Protein AF-0000000075076972 (afdb_homodimer)

Organism: Methylotuvimicrobium buryatense (NCBI:txid95641)

Foldseek 3Di:
DVVVVVVVVLVVVLVVLVVVLVVLVVVCVVPPLDLVSLVVNLVSLVVNLVSCVVVVPVVSNVVSVVVNVVSVVSSVVNVVVVVVVVVVVVVD/DVVVVVVVVLVVVLVVLVVVLVVLVVVCVVPPLDLVSLVVNLVSLVVNLVSCVVVVPVVSNVVSVVVNVVSVVSSVVNVVVVVVVVVVVVVD

Sequence (184 aa):
MLENQSETSALHEITHLHASTLMLITQFSNGHHCPKLAHMIVNQLRRLITESELEQLPTGQQMYRQLLNHWQQVTQTLLEKRQQNRKRTQLHMLENQSETSALHEITHLHASTLMLITQFSNGHHCPKLAHMIVNQLRRLITESELEQLPTGQQMYRQLLNHWQQVTQTLLEKRQQNRKRTQLH

Nearest PDB structures (foldseek):
  6zw6-assembly1_A  TM=6.401E-01  e=3.453E+00  Nostoc punctiforme
  6zvr-assembly1_C  TM=6.256E-01  e=3.453E+00  Nostoc punctiforme
  6zw4-assembly1_A  TM=6.233E-01  e=3.675E+00  Nostoc punctiforme
  6zw5-assembly1_A  TM=6.280E-01  e=3.675E+00  Nostoc punctiforme
  6zw4-assembly1_E  TM=6.235E-01  e=4.427E+00  Nostoc punctiforme

pLDDT: mean 88.24, std 10.55, range [51.97, 98.31]

Radius of gyration: 19.22 Å; Cα contacts (8 Å, |Δi|>4): 145; chains: 2; bounding box: 47×65×41 Å

Solvent-accessible surface area (backbone atoms only — not comparable to full-atom values): 9606 Å² total; per-residue (Å²): 114,67,65,59,52,50,51,49,48,52,50,46,51,54,40,39,51,51,41,51,43,48,50,49,53,50,50,37,48,73,69,45,83,42,48,67,58,34,47,52,45,36,52,48,35,52,52,50,38,56,53,27,59,75,66,68,32,65,74,36,34,55,50,36,51,53,50,33,55,51,38,48,49,51,29,49,51,44,50,50,51,51,52,53,50,51,53,53,61,70,75,107,114,68,66,59,53,51,51,50,49,52,51,45,50,53,40,38,51,53,43,52,43,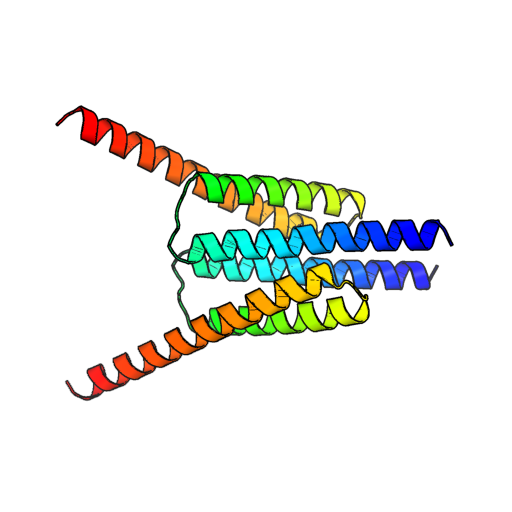48,50,50,52,50,49,37,50,72,69,47,85,42,50,68,57,36,47,51,44,38,54,48,34,53,52,50,39,54,53,28,59,75,66,68,31,66,73,35,34,55,50,36,50,53,50,35,55,50,37,48,50,49,27,50,51,45,50,51,51,52,53,52,50,52,53,54,55,69,76,101

Secondary structure (DSSP, 8-state):
-HHHHHHHHHHHHHHHHHHHHHHHHHHHHTT---HHHHHHHHHHHHHHHHHHHHTT-HHHHHHHHHHHHHHHHHHHHHHHHHHHHHHHHHH-/-HHHHHHHHHHHHHHHHHHHHHHHHHHHHTT---HHHHHHHHHHHHHHHHHHHHTT-HHHHHHHHHHHHHHHHHHHHHHHHHHHHHHHHHH-

Structure (mmCIF, N/CA/C/O backbone):
data_AF-0000000075076972-model_v1
#
loop_
_entity.id
_entity.type
_entity.pdbx_description
1 polymer 'Uncharacterized protein'
#
loop_
_atom_site.group_PDB
_atom_site.id
_atom_site.type_symbol
_atom_site.label_atom_id
_atom_site.label_alt_id
_atom_site.label_comp_id
_atom_site.label_asym_id
_atom_site.label_entity_id
_atom_site.label_seq_id
_atom_site.pdbx_PDB_ins_code
_atom_site.Cartn_x
_atom_site.Cartn_y
_atom_site.Cartn_z
_atom_site.occupancy
_atom_site.B_iso_or_equiv
_atom_site.auth_seq_id
_atom_site.auth_comp_id
_atom_site.auth_asym_id
_atom_site.auth_atom_id
_atom_site.pdbx_PDB_model_num
ATOM 1 N N . MET A 1 1 ? 8.828 -32.531 -8.992 1 51.97 1 MET A N 1
ATOM 2 C CA . MET A 1 1 ? 8.875 -32.156 -7.574 1 51.97 1 MET A CA 1
ATOM 3 C C . MET A 1 1 ? 9.633 -30.859 -7.367 1 51.97 1 MET A C 1
ATOM 5 O O . MET A 1 1 ? 9.203 -30 -6.602 1 51.97 1 MET A O 1
ATOM 9 N N . LEU A 1 2 ? 10.844 -30.641 -8.055 1 57.62 2 LEU A N 1
ATOM 10 C CA . LEU A 1 2 ? 11.719 -29.484 -7.953 1 57.62 2 LEU A CA 1
ATOM 11 C C . LEU A 1 2 ? 11.047 -28.234 -8.531 1 57.62 2 LEU A C 1
ATOM 13 O O . LEU A 1 2 ? 11.188 -27.141 -7.98 1 57.62 2 LEU A O 1
ATOM 17 N N . GLU A 1 3 ? 10.258 -28.469 -9.633 1 57.69 3 GLU A N 1
ATOM 18 C CA . GLU A 1 3 ? 9.594 -27.344 -10.281 1 57.69 3 GLU A CA 1
ATOM 19 C C . GLU A 1 3 ? 8.523 -26.734 -9.383 1 57.69 3 GLU A C 1
ATOM 21 O O . GLU A 1 3 ? 8.375 -25.516 -9.328 1 57.69 3 GLU A O 1
ATOM 26 N N . ASN A 1 4 ? 7.934 -27.688 -8.562 1 62.22 4 ASN A N 1
ATOM 27 C CA . ASN A 1 4 ? 6.871 -27.219 -7.672 1 62.22 4 ASN A CA 1
ATOM 28 C C . ASN A 1 4 ? 7.422 -26.375 -6.527 1 62.22 4 ASN A C 1
ATOM 30 O O . ASN A 1 4 ? 6.797 -25.406 -6.109 1 62.22 4 ASN A O 1
ATOM 34 N N . GLN A 1 5 ? 8.742 -26.766 -6.18 1 63.75 5 GLN A N 1
ATOM 35 C CA . GLN A 1 5 ? 9.367 -26.031 -5.082 1 63.75 5 GLN A CA 1
ATOM 36 C C . GLN A 1 5 ? 9.797 -24.625 -5.523 1 63.75 5 GLN A C 1
ATOM 38 O O . GLN A 1 5 ? 9.664 -23.672 -4.766 1 63.75 5 GLN A O 1
ATOM 43 N N . SER A 1 6 ? 10.242 -24.625 -6.871 1 67.62 6 SER A N 1
ATOM 44 C CA . SER A 1 6 ? 10.703 -23.344 -7.391 1 67.62 6 SER A CA 1
ATOM 45 C C . SER A 1 6 ? 9.547 -22.375 -7.582 1 67.62 6 SER A C 1
ATOM 47 O O . SER A 1 6 ? 9.664 -21.188 -7.281 1 67.62 6 SER A O 1
ATOM 49 N N . GLU A 1 7 ? 8.461 -22.953 -8 1 69.94 7 GLU A N 1
ATOM 50 C CA . GLU A 1 7 ? 7.293 -22.109 -8.234 1 69.94 7 GLU A CA 1
ATOM 51 C C . GLU A 1 7 ? 6.738 -21.562 -6.926 1 69.94 7 GLU A C 1
ATOM 53 O O . GLU A 1 7 ? 6.375 -20.375 -6.844 1 69.94 7 GLU A O 1
ATOM 58 N N . THR A 1 8 ? 6.777 -22.453 -5.938 1 72.31 8 THR A N 1
ATOM 59 C CA . THR A 1 8 ? 6.285 -22.031 -4.629 1 72.31 8 THR A CA 1
ATOM 60 C C . THR A 1 8 ? 7.191 -20.953 -4.035 1 72.31 8 THR A C 1
ATOM 62 O O . THR A 1 8 ? 6.711 -20 -3.41 1 72.31 8 THR A O 1
ATOM 65 N N . SER A 1 9 ? 8.484 -21.141 -4.293 1 76.69 9 SER A N 1
ATOM 66 C CA . SER A 1 9 ? 9.438 -20.172 -3.766 1 76.69 9 SER A CA 1
ATOM 67 C C . SER A 1 9 ? 9.266 -18.812 -4.426 1 76.69 9 SER A C 1
ATOM 69 O O . SER A 1 9 ? 9.32 -17.781 -3.756 1 76.69 9 SER A O 1
ATOM 71 N N . ALA A 1 10 ? 9.062 -18.891 -5.719 1 74.56 10 ALA A N 1
ATOM 72 C CA . ALA A 1 10 ? 8.867 -17.641 -6.449 1 74.56 10 ALA A CA 1
ATOM 73 C C . ALA A 1 10 ? 7.602 -16.922 -5.992 1 74.56 10 ALA A C 1
ATOM 75 O O . ALA A 1 10 ? 7.594 -15.695 -5.844 1 74.56 10 ALA A O 1
ATOM 76 N N . LEU A 1 11 ? 6.621 -17.719 -5.711 1 77.5 11 LEU A N 1
ATOM 77 C CA . LEU A 1 11 ? 5.355 -17.156 -5.25 1 77.5 11 LEU A CA 1
ATOM 78 C C . LEU A 1 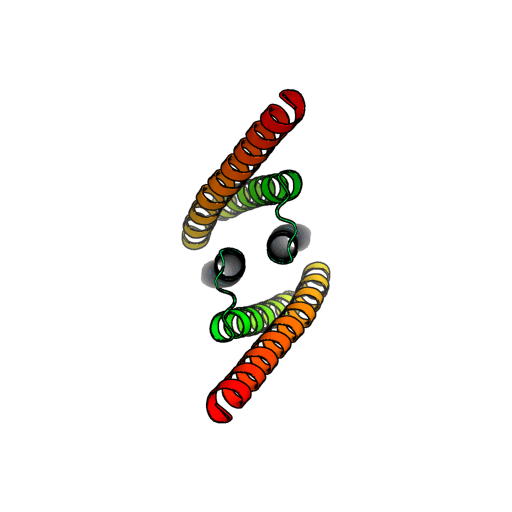11 ? 5.512 -16.531 -3.863 1 77.5 11 LEU A C 1
ATOM 80 O O . LEU A 1 11 ? 4.949 -15.477 -3.584 1 77.5 11 LEU A O 1
ATOM 84 N N . HIS A 1 12 ? 6.293 -17.125 -3.051 1 82.5 12 HIS A N 1
ATOM 85 C CA . HIS A 1 12 ? 6.578 -16.609 -1.72 1 82.5 12 HIS A CA 1
ATOM 86 C C . HIS A 1 12 ? 7.305 -15.266 -1.799 1 82.5 12 HIS A C 1
ATOM 88 O O . HIS A 1 12 ? 6.973 -14.336 -1.064 1 82.5 12 HIS A O 1
ATOM 94 N N . GLU A 1 13 ? 8.18 -15.195 -2.662 1 83.38 13 GLU A N 1
ATOM 95 C CA . GLU A 1 13 ? 8.992 -13.992 -2.787 1 83.38 13 GLU A CA 1
ATOM 96 C C . GLU A 1 13 ? 8.156 -12.812 -3.283 1 83.38 13 GLU A C 1
ATOM 98 O O . GLU A 1 13 ? 8.281 -11.695 -2.773 1 83.38 13 GLU A O 1
ATOM 103 N N . ILE A 1 14 ? 7.352 -13.055 -4.242 1 84.38 14 ILE A N 1
ATOM 104 C CA . ILE A 1 14 ? 6.551 -11.977 -4.812 1 84.38 14 ILE A CA 1
ATOM 105 C C . ILE A 1 14 ? 5.508 -11.508 -3.795 1 84.38 14 ILE A C 1
ATOM 107 O O . ILE A 1 14 ? 5.207 -10.32 -3.703 1 84.38 14 ILE A O 1
ATOM 111 N N . THR A 1 15 ? 4.988 -12.477 -3.127 1 88.25 15 THR A N 1
ATOM 112 C CA . THR A 1 15 ? 4.02 -12.141 -2.092 1 88.25 15 THR A CA 1
ATOM 113 C C . THR A 1 15 ? 4.676 -11.312 -0.986 1 88.25 15 THR A C 1
ATOM 115 O O . THR A 1 15 ? 4.098 -10.336 -0.504 1 88.25 15 THR A O 1
ATOM 118 N N . HIS A 1 16 ? 5.828 -11.672 -0.572 1 90.38 16 HIS A N 1
ATOM 119 C CA . HIS A 1 16 ? 6.574 -10.914 0.426 1 90.38 16 HIS A CA 1
ATOM 120 C C . HIS A 1 16 ? 6.863 -9.5 -0.06 1 90.38 16 HIS A C 1
ATOM 122 O O . HIS A 1 16 ? 6.746 -8.539 0.707 1 90.38 16 HIS A O 1
ATOM 128 N N . LEU A 1 17 ? 7.211 -9.383 -1.262 1 92.88 17 LEU A N 1
ATOM 129 C CA . LEU A 1 17 ? 7.488 -8.078 -1.855 1 92.88 17 LEU A CA 1
ATOM 130 C C . LEU A 1 17 ? 6.25 -7.195 -1.819 1 92.88 17 LEU A C 1
ATOM 132 O O . LEU A 1 17 ? 6.328 -6.023 -1.439 1 92.88 17 LEU A O 1
ATOM 136 N N . HIS A 1 18 ? 5.145 -7.73 -2.148 1 93.44 18 HIS A N 1
ATOM 137 C CA . HIS A 1 18 ? 3.889 -6.992 -2.119 1 93.44 18 HIS A CA 1
ATOM 138 C C . HIS A 1 18 ? 3.539 -6.555 -0.7 1 93.44 18 HIS A C 1
ATOM 140 O O . HIS A 1 18 ? 3.268 -5.375 -0.458 1 93.44 18 HIS A O 1
ATOM 146 N N . ALA A 1 19 ? 3.58 -7.508 0.158 1 94.81 19 ALA A N 1
ATOM 147 C CA . ALA A 1 19 ? 3.207 -7.227 1.541 1 94.81 19 ALA A CA 1
ATOM 148 C C . ALA A 1 19 ? 4.133 -6.18 2.156 1 94.81 19 ALA A C 1
ATOM 150 O O . ALA A 1 19 ? 3.674 -5.262 2.838 1 94.81 19 ALA A O 1
ATOM 151 N N . SER A 1 20 ? 5.383 -6.301 1.928 1 96.38 20 SER A N 1
ATOM 152 C CA . SER A 1 20 ? 6.344 -5.352 2.477 1 96.38 20 SER A CA 1
ATOM 153 C C . SER A 1 20 ? 6.145 -3.959 1.886 1 96.38 20 SER A C 1
ATOM 155 O O . SER A 1 20 ? 6.324 -2.953 2.576 1 96.38 20 SER A O 1
ATOM 157 N N . THR A 1 21 ? 5.844 -3.814 0.631 1 97 21 THR A N 1
ATOM 158 C CA . THR A 1 21 ? 5.566 -2.525 0.01 1 97 21 THR A CA 1
ATOM 159 C C . THR A 1 21 ? 4.34 -1.871 0.647 1 97 21 THR A C 1
ATOM 161 O O . THR A 1 21 ? 4.355 -0.676 0.946 1 97 21 THR A O 1
ATOM 164 N N . LEU A 1 22 ? 3.285 -2.691 0.864 1 97.31 22 LEU A N 1
ATOM 165 C CA . LEU A 1 22 ? 2.104 -2.189 1.555 1 97.31 22 LEU A CA 1
ATOM 166 C C . LEU A 1 22 ? 2.467 -1.646 2.932 1 97.31 22 LEU A C 1
ATOM 168 O O . LEU A 1 22 ? 1.978 -0.589 3.336 1 97.31 22 LEU A O 1
ATOM 172 N N . MET A 1 23 ? 3.361 -2.297 3.633 1 96.19 23 MET A N 1
ATOM 173 C CA . MET A 1 23 ? 3.795 -1.874 4.961 1 96.19 23 MET A CA 1
ATOM 174 C C . MET A 1 23 ? 4.523 -0.535 4.895 1 96.19 23 MET A C 1
ATOM 176 O O . MET A 1 23 ? 4.293 0.343 5.727 1 96.19 23 MET A O 1
ATOM 180 N N . LEU A 1 24 ? 5.367 -0.415 3.926 1 96.12 24 LEU A N 1
ATOM 181 C CA . LEU A 1 24 ? 6.133 0.819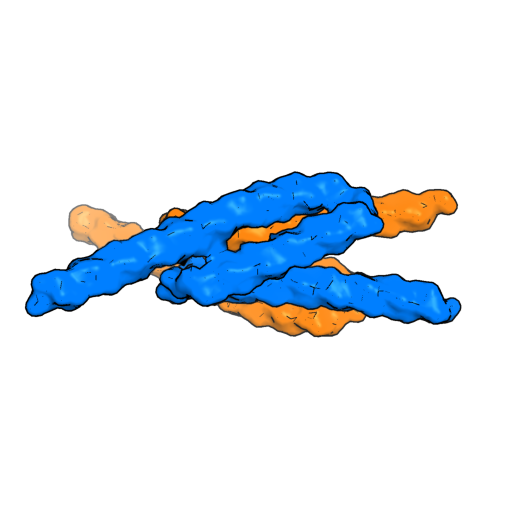 3.787 1 96.12 24 LEU A CA 1
ATOM 182 C C . LEU A 1 24 ? 5.215 2 3.498 1 96.12 24 LEU A C 1
ATOM 184 O O . LEU A 1 24 ? 5.348 3.062 4.113 1 96.12 24 LEU A O 1
ATOM 188 N N . ILE A 1 25 ? 4.25 1.812 2.584 1 96.56 25 ILE A N 1
ATOM 189 C CA . ILE A 1 25 ? 3.336 2.895 2.236 1 96.56 25 ILE A CA 1
ATOM 190 C C . ILE A 1 25 ? 2.449 3.227 3.436 1 96.56 25 ILE A C 1
ATOM 192 O O . ILE A 1 25 ? 2.141 4.395 3.684 1 96.56 25 ILE A O 1
ATOM 196 N N . THR A 1 26 ? 2.062 2.232 4.156 1 94.75 26 THR A N 1
ATOM 197 C CA . THR A 1 26 ? 1.281 2.459 5.367 1 94.75 26 THR A CA 1
ATOM 198 C C . THR A 1 26 ? 2.078 3.273 6.383 1 94.75 26 THR A C 1
ATOM 200 O O . THR A 1 26 ? 1.556 4.223 6.973 1 94.75 26 THR A O 1
ATOM 203 N N . GLN A 1 27 ? 3.27 2.908 6.578 1 92.81 27 GLN A N 1
ATOM 204 C CA . GLN A 1 27 ? 4.133 3.654 7.488 1 92.81 27 GLN A CA 1
ATOM 205 C C . GLN A 1 27 ? 4.27 5.109 7.051 1 92.81 27 GLN A C 1
ATOM 207 O O . GLN A 1 27 ? 4.223 6.02 7.879 1 92.81 27 GLN A O 1
ATOM 212 N N . PHE A 1 28 ? 4.41 5.293 5.781 1 92.88 28 PHE A N 1
ATOM 213 C CA . PHE A 1 28 ? 4.512 6.648 5.25 1 92.88 28 PHE A CA 1
ATOM 214 C C . PHE A 1 28 ? 3.248 7.441 5.555 1 92.88 28 PHE A C 1
ATOM 216 O O . PHE A 1 28 ? 3.322 8.617 5.926 1 92.88 28 PHE A O 1
ATOM 223 N N . SER A 1 29 ? 2.107 6.836 5.445 1 88.38 29 SER A N 1
ATOM 224 C CA . SER A 1 29 ? 0.821 7.492 5.66 1 88.38 29 SER A CA 1
ATOM 225 C C . SER A 1 29 ? 0.649 7.91 7.117 1 88.38 29 SER A C 1
ATOM 227 O O . SER A 1 29 ? -0.097 8.844 7.414 1 88.38 29 SER A O 1
ATOM 229 N N . ASN A 1 30 ? 1.291 7.258 7.992 1 85.81 30 ASN A N 1
ATOM 230 C CA . ASN A 1 30 ? 1.154 7.516 9.422 1 85.81 30 ASN A CA 1
ATOM 231 C C . ASN A 1 30 ? 2.008 8.703 9.867 1 85.81 30 ASN A C 1
ATOM 233 O O . ASN A 1 30 ? 2.082 9.008 11.055 1 85.81 30 ASN A O 1
ATOM 237 N N . GLY A 1 31 ? 2.414 9.523 9.062 1 74 31 GLY A N 1
ATOM 238 C CA . GLY A 1 31 ? 3.049 10.766 9.469 1 74 31 GLY A CA 1
ATOM 239 C C . GLY A 1 31 ? 4.547 10.781 9.227 1 74 31 GLY A C 1
ATOM 240 O O . GLY A 1 31 ? 5.219 11.773 9.508 1 74 31 GLY A O 1
ATOM 241 N N . HIS A 1 32 ? 4.906 9.766 8.734 1 65.38 32 HIS A N 1
ATOM 242 C CA . HIS A 1 32 ? 6.348 9.75 8.523 1 65.38 32 HIS A CA 1
ATOM 243 C C . HIS A 1 32 ? 6.699 10.094 7.078 1 65.38 32 HIS A C 1
ATOM 245 O O . HIS A 1 32 ? 7.203 9.242 6.34 1 65.38 32 HIS A O 1
ATOM 251 N N . HIS A 1 33 ? 6.508 11.305 6.773 1 80.19 33 HIS A N 1
ATOM 252 C CA . HIS A 1 33 ? 6.887 11.781 5.449 1 80.19 33 HIS A CA 1
ATOM 253 C C . HIS A 1 33 ? 8.391 11.992 5.352 1 80.19 33 HIS A C 1
ATOM 255 O O . HIS A 1 33 ? 8.859 13.125 5.23 1 80.19 33 HIS A O 1
ATOM 261 N N . CYS A 1 34 ? 9.078 10.922 5.391 1 85.38 34 CYS A N 1
ATOM 262 C CA . CYS A 1 34 ? 10.531 10.945 5.316 1 85.38 34 CYS A CA 1
ATOM 263 C C . CYS A 1 34 ? 11.016 10.508 3.938 1 85.38 34 CYS A C 1
ATOM 265 O O . CYS A 1 34 ? 10.492 9.547 3.369 1 85.38 34 CYS A O 1
ATOM 267 N N . PRO A 1 35 ? 12.008 11.195 3.412 1 89.56 35 PRO A N 1
ATOM 268 C CA . PRO A 1 35 ? 12.547 10.875 2.088 1 89.56 35 PRO A CA 1
ATOM 269 C C . PRO A 1 35 ? 13.086 9.445 2.002 1 89.56 35 PRO A C 1
ATOM 271 O O . PRO A 1 35 ? 12.992 8.812 0.951 1 89.56 35 PRO A O 1
ATOM 274 N N . LYS A 1 36 ? 13.633 8.992 3.098 1 92.44 36 LYS A N 1
ATOM 275 C CA . LYS A 1 36 ? 14.18 7.637 3.107 1 92.44 36 LYS A CA 1
ATOM 276 C C . LYS A 1 36 ? 13.094 6.602 2.846 1 92.44 36 LYS A C 1
ATOM 278 O O . LYS A 1 36 ? 13.273 5.691 2.033 1 92.44 36 LYS A O 1
ATOM 283 N N . LEU A 1 37 ? 12.008 6.703 3.498 1 94.19 37 LEU A N 1
ATOM 284 C CA . LEU A 1 37 ? 10.883 5.785 3.32 1 94.19 37 LEU A CA 1
ATOM 285 C C . LEU A 1 37 ? 10.336 5.863 1.899 1 94.19 37 LEU A C 1
ATOM 287 O O . LEU A 1 37 ? 10.062 4.836 1.276 1 94.19 37 LEU A O 1
ATOM 291 N N . ALA A 1 38 ? 10.172 7.043 1.408 1 95.81 38 ALA A N 1
ATOM 292 C CA . ALA A 1 38 ? 9.68 7.227 0.044 1 95.81 38 ALA A CA 1
ATOM 293 C C . ALA A 1 38 ? 10.602 6.547 -0.965 1 95.81 38 ALA A C 1
ATOM 295 O O . ALA A 1 38 ? 10.133 5.895 -1.899 1 95.81 38 ALA A O 1
ATOM 296 N N . HIS A 1 39 ? 11.859 6.656 -0.739 1 96.38 39 HIS A N 1
ATOM 297 C CA . HIS A 1 39 ? 12.844 6.031 -1.613 1 96.38 39 HIS A CA 1
ATOM 298 C C . HIS A 1 39 ? 12.727 4.512 -1.569 1 96.38 39 HIS A C 1
ATOM 300 O O . HIS A 1 39 ? 12.844 3.846 -2.602 1 96.38 39 HIS A O 1
ATOM 306 N N . MET A 1 40 ? 12.539 4.016 -0.393 1 97.12 40 MET A N 1
ATOM 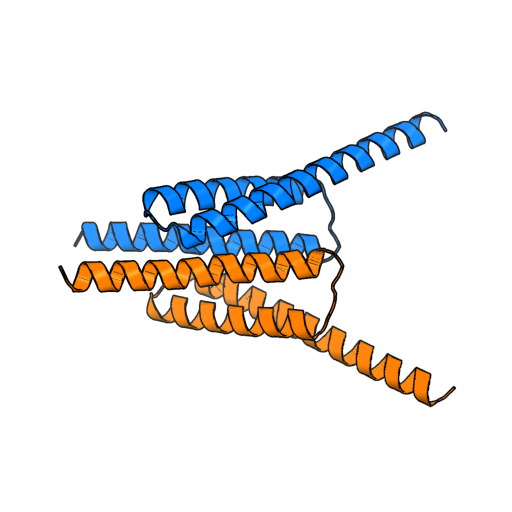307 C CA . MET A 1 40 ? 12.375 2.572 -0.246 1 97.12 40 MET A CA 1
ATOM 308 C C . MET A 1 40 ? 11.141 2.088 -1.005 1 97.12 40 MET A C 1
ATOM 310 O O . MET A 1 40 ? 11.164 1.019 -1.616 1 97.12 40 MET A O 1
ATOM 314 N N . ILE A 1 41 ? 10.055 2.85 -0.95 1 97.5 41 ILE A N 1
ATOM 315 C CA . ILE A 1 41 ? 8.836 2.516 -1.679 1 97.5 41 ILE A CA 1
ATOM 316 C C . ILE A 1 41 ? 9.125 2.48 -3.178 1 97.5 41 ILE A C 1
ATOM 318 O O . ILE A 1 41 ? 8.75 1.529 -3.865 1 97.5 41 ILE A O 1
ATOM 322 N N . VAL A 1 42 ? 9.859 3.457 -3.68 1 98.31 42 VAL A N 1
ATOM 323 C CA . VAL A 1 42 ? 10.219 3.531 -5.09 1 98.31 42 VAL A CA 1
ATOM 324 C C . VAL A 1 42 ? 11 2.281 -5.488 1 98.31 42 VAL A C 1
ATOM 326 O O . VAL A 1 42 ? 10.719 1.667 -6.52 1 98.31 42 VAL A O 1
ATOM 329 N N . ASN A 1 43 ? 11.938 1.905 -4.703 1 98.19 43 ASN A N 1
ATOM 330 C CA . ASN A 1 43 ? 12.75 0.731 -4.996 1 98.19 43 ASN A CA 1
ATOM 331 C C . ASN A 1 43 ? 11.906 -0.54 -5.039 1 98.19 43 ASN A C 1
ATOM 333 O O . ASN A 1 43 ? 12.094 -1.384 -5.918 1 98.19 43 ASN A O 1
ATOM 337 N N . GLN A 1 44 ? 11.031 -0.675 -4.09 1 97.69 44 GLN A N 1
ATOM 338 C CA . GLN A 1 44 ? 10.156 -1.839 -4.055 1 97.69 44 GLN A CA 1
ATOM 339 C C . GLN A 1 44 ? 9.258 -1.889 -5.293 1 97.69 44 GLN A C 1
ATOM 341 O O . GLN A 1 44 ? 9.031 -2.961 -5.855 1 97.69 44 GLN A O 1
ATOM 346 N N . LEU A 1 45 ? 8.766 -0.763 -5.715 1 97.44 45 LEU A N 1
ATOM 347 C CA . LEU A 1 45 ? 7.887 -0.698 -6.879 1 97.44 45 LEU A CA 1
ATOM 348 C C . LEU A 1 45 ? 8.641 -1.068 -8.148 1 97.44 45 LEU A C 1
ATOM 350 O O . LEU A 1 45 ? 8.094 -1.732 -9.031 1 97.44 45 LEU A O 1
ATOM 354 N N . ARG A 1 46 ? 9.875 -0.669 -8.227 1 97.31 46 ARG A N 1
ATOM 355 C CA . ARG A 1 46 ? 10.703 -1.068 -9.359 1 97.31 46 ARG A CA 1
ATOM 356 C C . ARG A 1 46 ? 10.859 -2.584 -9.414 1 97.31 46 ARG A C 1
ATOM 358 O O . ARG A 1 46 ? 10.781 -3.18 -10.492 1 97.31 46 ARG A O 1
ATOM 365 N N . ARG A 1 47 ? 11.055 -3.164 -8.273 1 96.12 47 ARG A N 1
ATOM 366 C CA . ARG A 1 47 ? 11.18 -4.617 -8.211 1 96.12 47 ARG A CA 1
ATOM 367 C C . ARG A 1 47 ? 9.883 -5.297 -8.617 1 96.12 47 ARG A C 1
ATOM 369 O O . ARG A 1 47 ? 9.898 -6.312 -9.32 1 96.12 47 ARG A O 1
ATOM 376 N N . LEU A 1 48 ? 8.766 -4.75 -8.195 1 94.56 48 LEU A N 1
ATOM 377 C CA . LEU A 1 48 ? 7.469 -5.312 -8.539 1 94.56 48 LEU A CA 1
ATOM 378 C C . LEU A 1 48 ? 7.234 -5.25 -10.047 1 94.56 48 LEU A C 1
ATOM 380 O O . LEU A 1 48 ? 6.699 -6.195 -10.633 1 94.56 48 LEU A O 1
ATOM 384 N N . ILE A 1 49 ? 7.629 -4.156 -10.672 1 95.06 49 ILE A N 1
ATOM 385 C CA . ILE A 1 49 ? 7.484 -4.012 -12.117 1 95.06 49 ILE A CA 1
ATOM 386 C C . ILE A 1 49 ? 8.32 -5.078 -12.828 1 95.06 49 ILE A C 1
ATOM 388 O O . ILE A 1 49 ? 7.836 -5.738 -13.75 1 95.06 49 ILE A O 1
ATOM 392 N N . THR A 1 50 ? 9.547 -5.246 -12.375 1 93.69 50 THR A N 1
ATOM 393 C CA . THR A 1 50 ? 10.43 -6.246 -12.961 1 93.69 50 THR A CA 1
ATOM 394 C C . THR A 1 50 ? 9.82 -7.641 -12.852 1 93.69 50 THR A C 1
ATOM 396 O O . THR A 1 50 ? 9.82 -8.398 -13.828 1 93.69 50 THR A O 1
ATOM 399 N N . GLU A 1 51 ? 9.281 -7.98 -11.688 1 88.5 51 GLU A N 1
ATOM 400 C CA . GLU A 1 51 ? 8.672 -9.289 -11.461 1 88.5 51 GLU A CA 1
ATOM 401 C C . GLU A 1 51 ? 7.426 -9.469 -12.32 1 88.5 51 GLU A C 1
ATOM 403 O O . GLU A 1 51 ? 7.18 -10.562 -12.844 1 88.5 51 GLU A O 1
ATOM 408 N N . SER A 1 52 ? 6.645 -8.477 -12.438 1 87.06 52 SER A N 1
ATOM 409 C CA . SER A 1 52 ? 5.418 -8.555 -13.227 1 87.06 52 SER A CA 1
ATOM 410 C C . SER A 1 52 ? 5.727 -8.719 -14.711 1 87.06 52 SER A C 1
ATOM 412 O O . SER A 1 52 ? 4.961 -9.336 -15.453 1 87.06 52 SER A O 1
ATOM 414 N N . GLU A 1 53 ? 6.781 -8.07 -15.148 1 86.94 53 GLU A N 1
ATOM 415 C CA . GLU A 1 53 ? 7.223 -8.227 -16.531 1 86.94 53 GLU A CA 1
ATOM 416 C C . GLU A 1 53 ? 7.676 -9.656 -16.797 1 86.94 53 GLU A C 1
ATOM 418 O O . GLU A 1 53 ? 7.367 -10.227 -17.859 1 86.94 53 GLU A O 1
ATOM 423 N N . LEU A 1 54 ? 8.32 -10.234 -15.852 1 80.94 54 LEU A N 1
ATOM 424 C CA . LEU A 1 54 ? 8.805 -11.609 -15.984 1 80.94 54 LEU A CA 1
ATOM 425 C C . LEU A 1 54 ? 7.637 -12.586 -16.062 1 80.94 54 LEU A C 1
ATOM 427 O O . LEU A 1 54 ? 7.703 -13.586 -16.781 1 80.94 54 LEU A O 1
ATOM 431 N N . GLU A 1 55 ? 6.559 -12.242 -15.383 1 78.38 55 GLU A N 1
ATOM 432 C CA . GLU A 1 55 ? 5.398 -13.133 -15.312 1 78.38 55 GLU A CA 1
ATOM 433 C C . GLU A 1 55 ? 4.352 -12.75 -16.359 1 78.38 55 GLU A C 1
ATOM 435 O O . GLU A 1 55 ? 3.314 -13.406 -16.469 1 78.38 55 GLU A O 1
ATOM 440 N N . GLN A 1 56 ? 4.629 -11.727 -17.125 1 79.62 56 GLN A N 1
ATOM 441 C CA . GLN A 1 56 ? 3.738 -11.289 -18.188 1 79.62 56 GLN A CA 1
ATOM 442 C C . GLN A 1 56 ? 2.346 -10.969 -17.656 1 79.62 56 GLN A C 1
ATOM 444 O O . GLN A 1 56 ? 1.346 -11.477 -18.156 1 79.62 56 GLN A O 1
ATOM 449 N N . LEU A 1 57 ? 2.273 -10.203 -16.641 1 82.12 57 LEU A N 1
ATOM 450 C CA . LEU A 1 57 ? 1.034 -9.727 -16.031 1 82.12 57 LEU A CA 1
ATOM 451 C C . LEU A 1 57 ? 0.803 -8.25 -16.375 1 82.12 57 LEU A C 1
ATOM 453 O O . LEU A 1 57 ? 1.092 -7.375 -15.555 1 82.12 57 LEU A O 1
ATOM 457 N N . PRO A 1 58 ? 0.188 -7.918 -17.5 1 80.56 58 PRO A N 1
ATOM 458 C CA . PRO A 1 58 ? 0.127 -6.547 -18.016 1 80.56 58 PRO A CA 1
ATOM 459 C C . PRO A 1 58 ? -0.688 -5.617 -17.109 1 80.56 58 PRO A C 1
ATOM 461 O O . PRO A 1 58 ? -0.309 -4.465 -16.906 1 80.56 58 PRO A O 1
ATOM 464 N N . THR A 1 59 ? -1.792 -6.035 -16.609 1 77 59 THR A N 1
ATOM 465 C CA . THR A 1 59 ? -2.645 -5.188 -15.789 1 77 59 THR A CA 1
ATOM 466 C C . THR A 1 59 ? -1.914 -4.75 -14.523 1 77 59 THR A C 1
ATOM 468 O O . THR A 1 59 ? -1.952 -3.576 -14.148 1 77 59 THR A O 1
ATOM 471 N N . GLY A 1 60 ? -1.246 -5.66 -13.953 1 83.44 60 GLY A N 1
ATOM 472 C CA . GLY A 1 60 ? -0.436 -5.32 -12.797 1 83.44 60 GLY A CA 1
ATOM 473 C C . GLY A 1 60 ? 0.675 -4.336 -13.117 1 83.44 60 GLY A C 1
ATOM 474 O O . GLY A 1 60 ? 0.898 -3.381 -12.367 1 83.44 60 GLY A O 1
ATOM 475 N N . GLN A 1 61 ? 1.167 -4.441 -14.258 1 89.44 61 GLN A N 1
ATOM 476 C CA . GLN A 1 61 ? 2.314 -3.637 -14.664 1 89.44 61 GLN A CA 1
ATOM 477 C C . GLN A 1 61 ? 1.934 -2.166 -14.797 1 89.44 61 GLN A C 1
ATOM 479 O O . GLN A 1 61 ? 2.662 -1.285 -14.336 1 89.44 61 GLN A O 1
ATOM 484 N N . GLN A 1 62 ? 0.847 -1.951 -15.391 1 94 62 GLN A N 1
ATOM 485 C CA . GLN A 1 62 ? 0.391 -0.578 -15.578 1 94 62 GLN A CA 1
ATOM 486 C C . GLN A 1 62 ? 0.146 0.112 -14.242 1 94 62 GLN A C 1
ATOM 488 O O . GLN A 1 62 ? 0.536 1.267 -14.047 1 94 62 GLN A O 1
ATOM 493 N N . MET A 1 63 ? -0.472 -0.537 -13.352 1 95.56 63 MET A N 1
ATOM 494 C CA . MET A 1 63 ? -0.766 0.035 -12.039 1 95.56 63 MET A CA 1
ATOM 495 C C . MET A 1 63 ? 0.518 0.289 -11.258 1 95.56 63 MET A C 1
ATOM 497 O O . MET A 1 63 ? 0.671 1.34 -10.633 1 95.56 63 MET A O 1
ATOM 501 N N . TYR A 1 64 ? 1.432 -0.606 -11.328 1 96.44 64 TYR A N 1
ATOM 502 C CA . TYR A 1 64 ? 2.703 -0.427 -10.633 1 96.44 64 TYR A CA 1
ATOM 503 C C . TYR A 1 64 ? 3.488 0.737 -11.227 1 96.44 64 TYR A C 1
ATOM 505 O O . TYR A 1 64 ? 4.148 1.482 -10.5 1 96.44 64 TYR A O 1
ATOM 513 N N . ARG A 1 65 ? 3.4 0.904 -12.523 1 96.94 65 ARG A N 1
ATOM 514 C CA . ARG A 1 65 ? 4.086 2.018 -13.172 1 96.94 65 ARG A CA 1
ATOM 515 C C . ARG A 1 65 ? 3.482 3.354 -12.742 1 96.94 65 ARG A C 1
ATOM 517 O O . ARG A 1 65 ? 4.207 4.328 -12.531 1 96.94 65 ARG A O 1
ATOM 524 N N . GLN A 1 66 ? 2.219 3.363 -12.641 1 96.94 66 GLN A N 1
ATOM 525 C CA . GLN A 1 66 ? 1.548 4.551 -12.133 1 96.94 66 GLN A CA 1
ATOM 526 C C . GLN A 1 66 ? 1.985 4.859 -10.703 1 96.94 66 GLN A C 1
ATOM 528 O O . GLN A 1 66 ? 2.262 6.012 -10.367 1 96.94 66 GLN A O 1
ATOM 533 N N . LEU A 1 67 ? 2.037 3.895 -9.93 1 97.88 67 LEU A N 1
ATOM 534 C CA . LEU A 1 67 ? 2.475 4.043 -8.547 1 97.88 67 LEU A CA 1
ATOM 535 C C . LEU A 1 67 ? 3.924 4.52 -8.492 1 97.88 67 LEU A C 1
ATOM 537 O O . LEU A 1 67 ? 4.258 5.402 -7.695 1 97.88 67 LEU A O 1
ATOM 541 N N . LEU A 1 68 ? 4.711 3.908 -9.336 1 98.12 68 LEU A N 1
ATOM 542 C CA . LEU A 1 68 ? 6.117 4.297 -9.375 1 98.12 68 LEU A CA 1
ATOM 543 C C . LEU A 1 68 ? 6.266 5.777 -9.711 1 98.12 68 LEU A C 1
ATOM 545 O O . LEU A 1 68 ? 7 6.5 -9.031 1 98.12 68 LEU A O 1
ATOM 549 N N . ASN A 1 69 ? 5.582 6.195 -10.695 1 98 69 ASN A N 1
ATOM 550 C CA . ASN A 1 69 ? 5.629 7.602 -11.078 1 98 69 ASN A CA 1
ATOM 551 C C . ASN A 1 69 ? 5.207 8.516 -9.938 1 98 69 ASN A C 1
ATOM 553 O O . ASN A 1 69 ? 5.867 9.523 -9.664 1 98 69 ASN A O 1
ATOM 557 N N . HIS A 1 70 ? 4.188 8.203 -9.312 1 97.06 70 HIS A N 1
ATOM 558 C CA . HIS A 1 70 ? 3.688 8.992 -8.195 1 97.06 70 HIS A CA 1
ATOM 559 C C . HIS A 1 70 ? 4.719 9.07 -7.07 1 97.06 70 HIS A C 1
ATOM 561 O O . HIS A 1 70 ? 5.039 10.164 -6.594 1 97.06 70 HIS A O 1
ATOM 567 N N . TRP A 1 71 ? 5.188 8.031 -6.684 1 97.12 71 TRP A N 1
ATOM 568 C CA . TRP A 1 71 ? 6.066 7.988 -5.52 1 97.12 71 TRP A CA 1
ATOM 569 C C . TRP A 1 71 ? 7.422 8.609 -5.84 1 97.12 71 TRP A C 1
ATOM 571 O O . TRP A 1 71 ? 8.086 9.156 -4.957 1 97.12 71 TRP A O 1
ATOM 581 N N . GLN A 1 72 ? 7.812 8.5 -7.102 1 97.69 72 GLN A N 1
ATOM 582 C CA . GLN A 1 72 ? 9 9.242 -7.504 1 97.69 72 GLN A CA 1
ATOM 583 C C . GLN A 1 72 ? 8.805 10.742 -7.32 1 97.69 72 GLN A C 1
ATOM 585 O O . GLN A 1 72 ? 9.703 11.445 -6.859 1 97.69 72 GLN A O 1
ATOM 590 N N . GLN A 1 73 ? 7.664 11.164 -7.68 1 96.75 73 GLN A N 1
ATOM 591 C CA . GLN A 1 73 ? 7.348 12.578 -7.504 1 96.75 73 GLN A CA 1
ATOM 592 C C . GLN A 1 73 ? 7.301 12.945 -6.023 1 96.75 73 GLN A C 1
ATOM 594 O O . GLN A 1 73 ? 7.82 13.992 -5.625 1 96.75 73 GLN A O 1
ATOM 599 N N . VAL A 1 74 ? 6.707 12.188 -5.254 1 94.75 74 VAL A N 1
ATOM 600 C CA . VAL A 1 74 ? 6.648 12.422 -3.814 1 94.75 74 VAL A CA 1
ATOM 601 C C . VAL A 1 74 ? 8.062 12.516 -3.246 1 94.75 74 VAL A C 1
ATOM 603 O O . VAL A 1 74 ? 8.367 13.422 -2.471 1 94.75 74 VAL A O 1
ATOM 606 N N . THR A 1 75 ? 8.867 11.539 -3.611 1 95.62 75 THR A N 1
ATOM 607 C CA . THR A 1 75 ? 10.242 11.5 -3.127 1 95.62 75 THR A CA 1
ATOM 608 C C . THR A 1 75 ? 10.977 12.781 -3.494 1 95.62 75 THR A C 1
ATOM 610 O O . THR A 1 75 ? 11.664 13.367 -2.656 1 95.62 75 THR A O 1
ATOM 613 N N . GLN A 1 76 ? 10.797 13.164 -4.703 1 95.94 76 GLN A N 1
ATOM 614 C CA . GLN A 1 76 ? 11.453 14.375 -5.176 1 95.94 76 GLN A CA 1
ATOM 615 C C . GLN A 1 76 ? 10.984 15.594 -4.398 1 95.94 76 GLN A C 1
ATOM 617 O O . GLN A 1 76 ? 11.789 16.438 -4.012 1 95.94 76 GLN A O 1
ATOM 622 N N . THR A 1 77 ? 9.711 15.68 -4.242 1 93.94 77 THR A N 1
ATOM 623 C CA . THR A 1 77 ? 9.133 16.797 -3.512 1 93.94 77 THR A CA 1
ATOM 624 C C . THR A 1 77 ? 9.688 16.875 -2.092 1 93.94 77 THR A C 1
ATOM 626 O O . THR A 1 77 ? 10.016 17.953 -1.598 1 93.94 77 THR A O 1
ATOM 629 N N . LEU A 1 78 ? 9.797 15.781 -1.46 1 93 78 LEU A N 1
ATOM 630 C CA . LEU A 1 78 ? 10.305 15.734 -0.096 1 93 78 LEU A CA 1
ATOM 631 C C . LEU A 1 78 ? 11.773 16.156 -0.052 1 93 78 LEU A C 1
ATOM 633 O O . LEU A 1 78 ? 12.195 16.859 0.872 1 93 78 LEU A O 1
ATOM 637 N N . LEU A 1 79 ? 12.523 15.703 -0.967 1 93.44 79 LEU A N 1
ATOM 638 C CA . LEU A 1 79 ? 13.938 16.062 -1.035 1 93.44 79 LEU A CA 1
ATOM 639 C C . LEU A 1 79 ? 14.109 17.562 -1.25 1 93.44 79 LEU A C 1
ATOM 641 O O . LEU A 1 79 ? 14.969 18.188 -0.626 1 93.44 79 LEU A O 1
ATOM 645 N N . GLU A 1 80 ? 13.281 18.141 -2.053 1 93.69 80 GLU A N 1
ATOM 646 C CA . GLU A 1 80 ? 13.32 19.578 -2.312 1 93.69 80 GLU A CA 1
ATOM 647 C C . GLU A 1 80 ? 12.938 20.375 -1.066 1 93.69 80 GLU A C 1
ATOM 649 O O . GLU A 1 80 ? 13.562 21.391 -0.758 1 93.69 80 GLU A O 1
ATOM 654 N N . LYS A 1 81 ? 11.969 19.922 -0.393 1 91.44 81 LYS A N 1
ATOM 655 C CA . LYS A 1 81 ? 11.547 20.594 0.838 1 91.44 81 LYS A CA 1
ATOM 656 C C . LYS A 1 81 ? 12.648 20.547 1.89 1 91.44 81 LYS A C 1
ATOM 658 O O . LYS A 1 81 ? 12.891 21.531 2.586 1 91.44 81 LYS A O 1
ATOM 663 N N . ARG A 1 82 ? 13.25 19.453 1.984 1 90.38 82 ARG A N 1
ATOM 664 C CA . ARG A 1 82 ? 14.344 19.297 2.938 1 90.38 82 ARG A CA 1
ATOM 665 C C . ARG A 1 82 ? 15.5 20.234 2.6 1 90.38 82 ARG A C 1
ATOM 667 O O . ARG A 1 82 ? 16.109 20.828 3.494 1 90.38 82 ARG A O 1
ATOM 674 N N . GLN A 1 83 ? 15.82 20.297 1.378 1 91.12 83 GLN A N 1
ATOM 675 C CA . GLN A 1 83 ? 16.906 21.172 0.936 1 91.12 83 GLN A CA 1
ATOM 676 C C . GLN A 1 83 ? 16.562 22.641 1.209 1 91.12 83 GLN A C 1
ATOM 678 O O . GLN A 1 83 ? 17.422 23.406 1.642 1 91.12 83 GLN A O 1
ATOM 683 N N . GLN A 1 84 ? 15.312 23.016 0.926 1 91.69 84 GLN A N 1
ATOM 684 C CA . GLN A 1 84 ? 14.867 24.391 1.181 1 91.69 84 GLN A CA 1
ATOM 685 C C . GLN A 1 84 ? 14.914 24.703 2.67 1 91.69 84 GLN A C 1
ATOM 687 O O . GLN A 1 84 ? 15.312 25.812 3.059 1 91.69 84 GLN A O 1
ATOM 692 N N . ASN A 1 85 ? 14.547 23.797 3.467 1 89.56 85 ASN A N 1
ATOM 693 C CA . ASN A 1 85 ? 14.594 24 4.91 1 89.56 85 ASN A CA 1
ATOM 694 C C . ASN A 1 85 ? 16.031 24.125 5.414 1 89.56 85 ASN A C 1
ATOM 696 O O . ASN A 1 85 ? 16.312 24.938 6.297 1 89.56 85 ASN A O 1
ATOM 700 N N . ARG A 1 86 ? 16.844 23.359 4.91 1 89.62 86 ARG A N 1
ATOM 701 C CA . ARG A 1 86 ? 18.266 23.438 5.277 1 89.62 86 ARG A CA 1
ATOM 702 C C . ARG A 1 86 ? 18.859 24.781 4.906 1 89.62 86 ARG A C 1
ATOM 704 O O . ARG A 1 86 ? 19.609 25.375 5.691 1 89.62 86 ARG A O 1
ATOM 711 N N . LYS A 1 87 ? 18.516 25.297 3.834 1 90.62 87 LYS A N 1
ATOM 712 C CA . LYS A 1 87 ? 19.016 26.594 3.391 1 90.62 87 LYS A CA 1
ATOM 713 C C . LYS A 1 87 ? 18.484 27.719 4.273 1 90.62 87 LYS A C 1
ATOM 715 O O . LYS A 1 87 ? 19.219 28.656 4.613 1 90.62 87 LYS A O 1
ATOM 720 N N . ARG A 1 88 ? 17.312 27.547 4.668 1 92.19 88 ARG A N 1
ATOM 721 C CA . ARG A 1 88 ? 16.672 28.547 5.52 1 92.19 88 ARG A CA 1
ATOM 722 C C . ARG A 1 88 ? 17.312 28.578 6.906 1 92.19 88 ARG A C 1
ATOM 724 O O . ARG A 1 88 ? 17.531 29.641 7.48 1 92.19 88 ARG A O 1
ATOM 731 N N . THR A 1 89 ? 17.531 27.438 7.344 1 91.25 89 THR A N 1
ATOM 732 C CA . THR A 1 89 ? 18.125 27.344 8.672 1 91.25 89 THR A CA 1
ATOM 733 C C . THR A 1 89 ? 19.578 27.844 8.648 1 91.25 89 THR A C 1
ATOM 735 O O . THR A 1 89 ? 20.078 28.328 9.656 1 91.25 89 THR A O 1
ATOM 738 N N . GLN A 1 90 ? 20.297 27.641 7.59 1 88.56 90 GLN A N 1
ATOM 739 C CA . GLN A 1 90 ? 21.672 28.125 7.48 1 88.56 90 GLN A CA 1
ATOM 740 C C . GLN A 1 90 ? 21.719 29.641 7.371 1 88.56 90 GLN A C 1
ATOM 742 O O . GLN A 1 90 ? 22.672 30.266 7.816 1 88.56 90 GLN A O 1
ATOM 747 N N . LEU A 1 91 ? 20.797 30.281 6.812 1 87.5 91 LEU A N 1
ATOM 748 C CA . LEU A 1 91 ? 20.766 31.734 6.633 1 87.5 91 LEU A CA 1
ATOM 749 C C . LEU A 1 91 ? 20.375 32.438 7.93 1 87.5 91 LEU A C 1
ATOM 751 O O . LEU A 1 91 ? 20.688 33.625 8.117 1 87.5 91 LEU A O 1
ATOM 755 N N . HIS A 1 92 ? 19.781 31.922 8.953 1 74.06 92 HIS A N 1
ATOM 756 C CA . HIS A 1 92 ? 19.516 32.531 10.242 1 74.06 92 HIS A CA 1
ATOM 757 C C . HIS A 1 92 ? 20.531 32.094 11.297 1 74.06 92 HIS A C 1
ATOM 759 O O . HIS A 1 92 ? 20.953 32.906 12.133 1 74.06 92 HIS A O 1
ATOM 765 N N . MET B 1 1 ? -2.996 -27.562 -21.109 1 52.09 1 MET B N 1
ATOM 766 C CA . MET B 1 1 ? -3.186 -26.234 -21.688 1 52.09 1 MET B CA 1
ATOM 767 C C . MET B 1 1 ? -4.141 -25.406 -20.844 1 52.09 1 MET B C 1
ATOM 769 O O . MET B 1 1 ? -3.887 -24.234 -20.578 1 52.09 1 MET B O 1
ATOM 773 N N . LEU B 1 2 ? -5.309 -26 -20.328 1 57.16 2 LEU B N 1
ATOM 774 C CA . LEU B 1 2 ? -6.352 -25.344 -19.547 1 57.16 2 LEU B CA 1
ATOM 775 C C . LEU B 1 2 ? -5.828 -24.969 -18.156 1 57.16 2 LEU B C 1
ATOM 777 O O . LEU B 1 2 ? -6.148 -23.891 -17.641 1 57.16 2 LEU B O 1
ATOM 781 N N . GLU B 1 3 ? -4.953 -25.875 -17.625 1 57.84 3 GLU B N 1
ATOM 782 C CA . GLU B 1 3 ? -4.418 -25.625 -16.281 1 57.84 3 GLU B CA 1
ATOM 783 C C . GLU B 1 3 ? -3.508 -24.406 -16.281 1 57.84 3 GLU B C 1
ATOM 785 O O . GLU B 1 3 ? -3.541 -23.609 -15.336 1 57.84 3 GLU B O 1
ATOM 790 N N . ASN B 1 4 ? -2.852 -24.234 -17.469 1 62.44 4 ASN B N 1
ATOM 791 C CA . ASN B 1 4 ? -1.923 -23.109 -17.562 1 62.44 4 ASN B CA 1
ATOM 792 C C . ASN B 1 4 ? -2.66 -21.781 -17.641 1 62.44 4 ASN B C 1
ATOM 794 O O . ASN B 1 4 ? -2.215 -20.781 -17.062 1 62.44 4 ASN B O 1
ATOM 798 N N . GLN B 1 5 ? -3.934 -21.891 -18.266 1 63.53 5 GLN B N 1
ATOM 799 C CA . GLN B 1 5 ? -4.73 -20.688 -18.406 1 63.53 5 GLN B CA 1
ATOM 800 C C . GLN B 1 5 ? -5.32 -20.25 -17.062 1 63.53 5 GLN B C 1
ATOM 802 O O . GLN B 1 5 ? 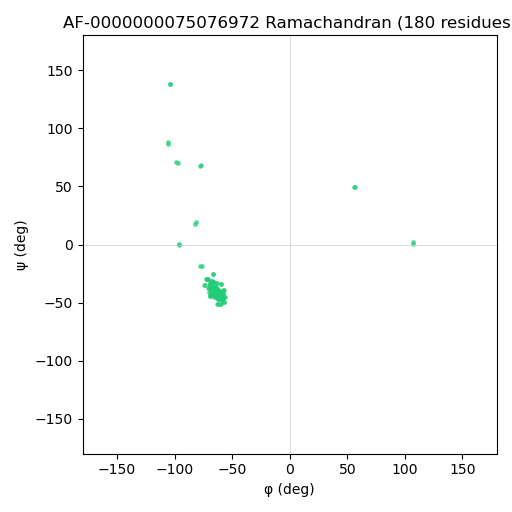-5.371 -19.062 -16.75 1 63.53 5 GLN B O 1
ATOM 807 N N . SER B 1 6 ? -5.66 -21.375 -16.266 1 67.75 6 SER B N 1
ATOM 808 C CA . SER B 1 6 ? -6.266 -21.094 -14.977 1 67.75 6 SER B CA 1
ATOM 809 C C . SER B 1 6 ? -5.242 -20.5 -14.008 1 67.75 6 SER B C 1
ATOM 811 O O . SER B 1 6 ? -5.555 -19.578 -13.25 1 67.75 6 SER B O 1
ATOM 813 N N . GLU B 1 7 ? -4.074 -21.031 -14.133 1 70.19 7 GLU B N 1
ATOM 814 C CA . GLU B 1 7 ? -3.029 -20.562 -13.234 1 70.19 7 GLU B CA 1
ATOM 815 C C . GLU B 1 7 ? -2.645 -19.109 -13.562 1 70.19 7 GLU B C 1
ATOM 817 O O . GLU B 1 7 ? -2.455 -18.297 -12.656 1 70.19 7 GLU B O 1
ATOM 822 N N . THR B 1 8 ? -2.609 -18.891 -14.875 1 72.31 8 THR B N 1
ATOM 823 C CA . THR B 1 8 ? -2.273 -17.531 -15.305 1 72.31 8 THR B CA 1
ATOM 824 C C . THR B 1 8 ? -3.355 -16.547 -14.875 1 72.31 8 THR B C 1
ATOM 826 O O . THR B 1 8 ? -3.055 -15.422 -14.469 1 72.31 8 THR B O 1
ATOM 829 N N . SER B 1 9 ? -4.586 -17.016 -14.961 1 77 9 SER B N 1
ATOM 830 C CA . SER B 1 9 ? -5.703 -16.156 -14.586 1 77 9 SER B CA 1
ATOM 831 C C . SER B 1 9 ? -5.68 -15.844 -13.094 1 77 9 SER B C 1
ATOM 833 O O . SER B 1 9 ? -5.914 -14.703 -12.688 1 77 9 SER B O 1
ATOM 835 N N . ALA B 1 10 ? -5.387 -16.891 -12.359 1 75.06 10 ALA B N 1
ATOM 836 C CA . ALA B 1 10 ? -5.324 -16.703 -10.914 1 75.06 10 ALA B CA 1
ATOM 837 C C . ALA B 1 10 ? -4.203 -15.734 -10.531 1 75.06 10 ALA B C 1
ATOM 839 O O . ALA B 1 10 ? -4.371 -14.891 -9.648 1 75.06 10 ALA B O 1
ATOM 840 N N . LEU B 1 11 ? -3.137 -15.859 -11.266 1 78.19 11 LEU B N 1
ATOM 841 C CA . LEU B 1 11 ? -1.998 -14.984 -11.008 1 78.19 11 LEU B CA 1
ATOM 842 C C . LEU B 1 11 ? -2.328 -13.539 -11.367 1 78.19 11 LEU B C 1
ATOM 844 O O . LEU B 1 11 ? -1.938 -12.617 -10.656 1 78.19 11 LEU B O 1
ATOM 848 N N . HIS B 1 12 ? -3.059 -13.359 -12.391 1 82.81 12 HIS B N 1
ATOM 849 C CA . HIS B 1 12 ? -3.5 -12.031 -12.797 1 82.81 12 HIS B CA 1
ATOM 850 C C . HIS B 1 12 ? -4.406 -11.398 -11.742 1 82.81 12 HIS B C 1
ATOM 852 O O . HIS B 1 12 ? -4.262 -10.219 -11.422 1 82.81 12 HIS B O 1
ATOM 858 N N . GLU B 1 13 ? -5.223 -12.164 -11.219 1 84 13 GLU B N 1
ATOM 859 C CA . GLU B 1 13 ? -6.188 -11.664 -10.242 1 84 13 GLU B CA 1
ATOM 860 C C . GLU B 1 13 ? -5.5 -11.25 -8.945 1 84 13 GLU B C 1
ATOM 862 O O . GLU B 1 13 ? -5.812 -10.203 -8.383 1 84 13 GLU B O 1
ATOM 867 N N . ILE B 1 14 ? -4.621 -12.047 -8.508 1 85.12 14 ILE B N 1
ATOM 868 C CA . ILE B 1 14 ? -3.947 -11.75 -7.25 1 85.12 14 ILE B CA 1
ATOM 869 C C . ILE B 1 14 ? -3.043 -10.531 -7.422 1 85.12 14 ILE B C 1
ATOM 871 O O . ILE B 1 14 ? -2.914 -9.719 -6.504 1 85.12 14 ILE B O 1
ATOM 875 N N . THR B 1 15 ? -2.434 -10.492 -8.555 1 88.38 15 THR B N 1
ATOM 876 C CA . THR B 1 15 ? -1.596 -9.336 -8.836 1 88.38 15 THR B CA 1
ATOM 877 C C . THR B 1 15 ? -2.434 -8.062 -8.883 1 88.38 15 THR B C 1
ATOM 879 O O . THR B 1 15 ? -2.027 -7.02 -8.367 1 88.38 15 THR B O 1
ATOM 882 N N . HIS B 1 16 ? -3.547 -8.102 -9.508 1 90.44 16 HIS B N 1
ATOM 883 C CA . HIS B 1 16 ? -4.461 -6.965 -9.547 1 90.44 16 HIS B CA 1
ATOM 884 C C . HIS B 1 16 ? -4.902 -6.559 -8.148 1 90.44 16 HIS B C 1
ATOM 886 O O . HIS B 1 16 ? -4.977 -5.367 -7.836 1 90.44 16 HIS B O 1
ATOM 892 N N . LEU B 1 17 ? -5.176 -7.496 -7.352 1 92.88 17 LEU B N 1
ATOM 893 C CA . LEU B 1 17 ? -5.582 -7.242 -5.973 1 92.88 17 LEU B CA 1
ATOM 894 C C . LEU B 1 17 ? -4.48 -6.52 -5.207 1 92.88 17 LEU B C 1
ATOM 896 O O . LEU B 1 17 ? -4.742 -5.535 -4.512 1 92.88 17 LEU B O 1
ATOM 900 N N . HIS B 1 18 ? -3.287 -6.969 -5.363 1 93.31 18 HIS B N 1
ATOM 901 C CA . HIS B 1 18 ? -2.145 -6.332 -4.715 1 93.31 18 HIS B CA 1
ATOM 902 C C . HIS B 1 18 ? -1.973 -4.895 -5.191 1 93.31 18 HIS B C 1
ATOM 904 O O . HIS B 1 18 ? -1.89 -3.973 -4.379 1 93.31 18 HIS B O 1
ATOM 910 N N . ALA B 1 19 ? -1.955 -4.762 -6.48 1 94.88 19 ALA B N 1
ATOM 911 C CA . ALA B 1 19 ? -1.724 -3.441 -7.062 1 94.88 19 ALA B CA 1
ATOM 912 C C . ALA B 1 19 ? -2.828 -2.465 -6.664 1 94.88 19 ALA B C 1
ATOM 914 O O . ALA B 1 19 ? -2.551 -1.318 -6.305 1 94.88 19 ALA B O 1
ATOM 915 N N . SER B 1 20 ? -4.027 -2.889 -6.715 1 96.38 20 SER B N 1
ATOM 916 C CA . SER B 1 20 ? -5.148 -2.025 -6.355 1 96.38 20 SER B CA 1
ATOM 917 C C . SER B 1 20 ? -5.102 -1.646 -4.879 1 96.38 20 SER B C 1
ATOM 919 O O . SER B 1 20 ? -5.469 -0.528 -4.508 1 96.38 20 SER B O 1
ATOM 921 N N . THR B 1 21 ? -4.727 -2.516 -3.99 1 97 21 THR B N 1
ATOM 922 C CA . THR B 1 21 ? -4.594 -2.209 -2.57 1 97 21 THR B CA 1
ATOM 923 C C . THR B 1 21 ? -3.525 -1.144 -2.346 1 97 21 THR B C 1
ATOM 925 O O . THR B 1 21 ? -3.73 -0.202 -1.576 1 97 21 THR B O 1
ATOM 928 N N . LEU B 1 22 ? -2.391 -1.306 -3.047 1 97.38 22 LEU B N 1
ATOM 929 C CA . LEU B 1 22 ? -1.344 -0.292 -2.979 1 97.38 22 LEU B CA 1
ATOM 930 C C . LEU B 1 22 ? -1.877 1.07 -3.408 1 97.38 22 LEU B C 1
ATOM 932 O O . LEU B 1 22 ? -1.572 2.088 -2.781 1 97.38 22 LEU B O 1
ATOM 936 N N . MET B 1 23 ? -2.725 1.124 -4.418 1 96.25 23 MET B N 1
ATOM 937 C CA . MET B 1 23 ? -3.307 2.367 -4.918 1 96.25 23 MET B CA 1
ATOM 938 C C . MET B 1 23 ? -4.211 3.004 -3.869 1 96.25 23 MET B C 1
ATOM 940 O O . MET B 1 23 ? -4.172 4.219 -3.66 1 96.25 23 MET B O 1
ATOM 944 N N . LEU B 1 24 ? -4.988 2.182 -3.238 1 96.19 24 LEU B N 1
ATOM 945 C CA . LEU B 1 24 ? -5.918 2.691 -2.234 1 96.19 24 LEU B CA 1
ATOM 946 C C . LEU B 1 24 ? -5.164 3.299 -1.055 1 96.19 24 LEU B C 1
ATOM 948 O O . LEU B 1 24 ? -5.492 4.398 -0.602 1 96.19 24 LEU B O 1
ATOM 952 N N . ILE B 1 25 ? -4.125 2.6 -0.585 1 96.62 25 ILE B N 1
ATOM 953 C CA . ILE B 1 25 ? -3.359 3.102 0.552 1 96.62 25 ILE B CA 1
ATOM 954 C C . ILE B 1 25 ? -2.611 4.371 0.15 1 96.62 25 ILE B C 1
ATOM 956 O O . ILE B 1 25 ? -2.496 5.309 0.943 1 96.62 25 ILE B O 1
ATOM 960 N N . THR B 1 26 ? -2.121 4.418 -1.044 1 94.75 26 THR B N 1
ATOM 961 C CA . THR B 1 26 ? -1.467 5.621 -1.544 1 94.75 26 THR B CA 1
ATOM 962 C C . THR B 1 26 ? -2.441 6.797 -1.571 1 94.75 26 THR B C 1
ATOM 964 O O . THR B 1 26 ? -2.104 7.898 -1.143 1 94.75 26 THR B O 1
ATOM 967 N N . GLN B 1 27 ? -3.586 6.562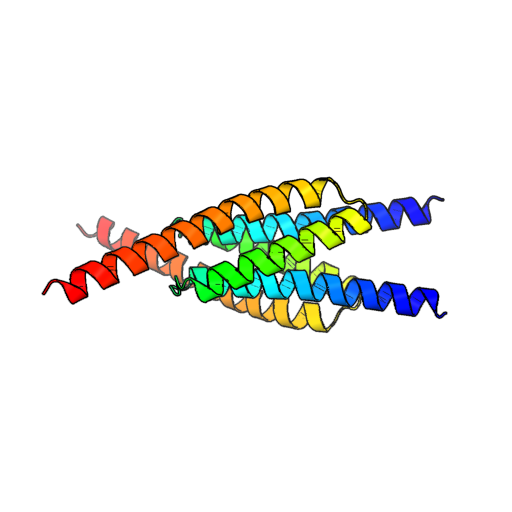 -2.059 1 92.81 27 GLN B N 1
ATOM 968 C CA . GLN B 1 27 ? -4.609 7.602 -2.086 1 92.81 27 GLN B CA 1
ATOM 969 C C . GLN B 1 27 ? -4.922 8.102 -0.68 1 92.81 27 GLN B C 1
ATOM 971 O O . GLN B 1 27 ? -5.059 9.312 -0.462 1 92.81 27 GLN B O 1
ATOM 976 N N . PHE B 1 28 ? -4.996 7.188 0.227 1 92.75 28 PHE B N 1
ATOM 977 C CA . PHE B 1 28 ? -5.254 7.562 1.612 1 92.75 28 PHE B CA 1
ATOM 978 C C . PHE B 1 28 ? -4.141 8.453 2.148 1 92.75 28 PHE B C 1
ATOM 980 O O . PHE B 1 28 ? -4.402 9.438 2.842 1 92.75 28 PHE B O 1
ATOM 987 N N . SER B 1 29 ? -2.918 8.172 1.814 1 88.25 29 SER B N 1
ATOM 988 C CA . SER B 1 29 ? -1.754 8.906 2.293 1 88.25 29 SER B CA 1
ATOM 989 C C . SER B 1 29 ? -1.74 10.328 1.749 1 88.25 29 SER B C 1
ATOM 991 O O . SER B 1 29 ? -1.153 11.227 2.357 1 88.25 29 SER B O 1
ATOM 993 N N . ASN B 1 30 ? -2.352 10.539 0.661 1 85.81 30 ASN B N 1
ATOM 994 C CA . ASN B 1 30 ? -2.355 11.836 0.003 1 85.81 30 ASN B CA 1
ATOM 995 C C . ASN B 1 30 ? -3.396 12.773 0.614 1 85.81 30 ASN B C 1
ATOM 997 O O . ASN B 1 30 ? -3.604 13.883 0.124 1 85.81 30 ASN B O 1
ATOM 1001 N N . GLY B 1 31 ? -3.873 12.547 1.719 1 74.75 31 GLY B N 1
ATOM 1002 C CA . GLY B 1 31 ? -4.711 13.516 2.412 1 74.75 31 GLY B CA 1
ATOM 1003 C C . GLY B 1 31 ? -6.176 13.133 2.426 1 74.75 31 GLY B C 1
ATOM 1004 O O . GLY B 1 31 ? -7.008 13.859 2.967 1 74.75 31 GLY B O 1
ATOM 1005 N N . HIS B 1 32 ? -6.371 12.078 1.894 1 65.56 32 HIS B N 1
ATOM 1006 C CA . HIS B 1 32 ? -7.773 11.68 1.886 1 65.56 32 HIS B CA 1
ATOM 1007 C C . HIS B 1 32 ? -8.078 10.719 3.029 1 65.56 32 HIS B C 1
ATOM 1009 O O . HIS B 1 32 ? -8.391 9.555 2.797 1 65.56 32 HIS B O 1
ATOM 1015 N N . HIS B 1 33 ? -8.062 11.234 4.18 1 79.81 33 HIS B N 1
ATOM 1016 C CA . HIS B 1 33 ? -8.406 10.438 5.352 1 79.81 33 HIS B CA 1
ATOM 1017 C C . HIS B 1 33 ? -9.914 10.266 5.48 1 79.81 33 HIS B C 1
ATOM 1019 O O . HIS B 1 33 ? -10.523 10.758 6.434 1 79.81 33 HIS B O 1
ATOM 1025 N N . CYS B 1 34 ? -10.445 9.555 4.555 1 85.19 34 CYS B N 1
ATOM 1026 C CA . CYS B 1 34 ? -11.883 9.297 4.527 1 85.19 34 CYS B CA 1
ATOM 1027 C C . CYS B 1 34 ? -12.195 7.875 4.984 1 85.19 34 CYS B C 1
ATOM 1029 O O . CYS B 1 34 ? -11.492 6.934 4.602 1 85.19 34 CYS B O 1
ATOM 1031 N N . PRO B 1 35 ? -13.234 7.723 5.781 1 89.5 35 PRO B N 1
ATOM 1032 C CA . PRO B 1 35 ? -13.617 6.402 6.293 1 89.5 35 PRO B CA 1
ATOM 1033 C C . PRO B 1 35 ? -13.938 5.406 5.176 1 89.5 35 PRO B C 1
ATOM 1035 O O . PRO B 1 35 ? -13.672 4.211 5.316 1 89.5 35 PRO B O 1
ATOM 1038 N N . LYS B 1 36 ? -14.5 5.914 4.109 1 92.25 36 LYS B N 1
ATOM 1039 C CA . LYS B 1 36 ? -14.836 5.035 2.992 1 92.25 36 LYS B CA 1
ATOM 1040 C C . LYS B 1 36 ? -13.586 4.379 2.41 1 92.25 36 LYS B C 1
ATOM 1042 O O . LYS B 1 36 ? -13.57 3.172 2.166 1 92.25 36 LYS B O 1
ATOM 1047 N N . LEU B 1 37 ? -12.586 5.121 2.174 1 94.19 37 LEU B N 1
ATOM 1048 C CA . LEU B 1 37 ? -11.328 4.605 1.638 1 94.19 37 LEU B CA 1
ATOM 1049 C C . LEU B 1 37 ? -10.695 3.609 2.602 1 94.19 37 LEU B C 1
ATOM 1051 O O . LEU B 1 37 ? -10.227 2.547 2.184 1 94.19 37 LEU B O 1
ATOM 1055 N N . ALA B 1 38 ? -10.656 3.936 3.85 1 95.81 38 ALA B N 1
ATOM 1056 C CA . ALA B 1 38 ? -10.109 3.035 4.859 1 95.81 38 ALA B CA 1
ATOM 1057 C C . ALA B 1 38 ? -10.844 1.699 4.863 1 95.81 38 ALA B C 1
ATOM 1059 O O . ALA B 1 38 ? -10.227 0.639 4.949 1 95.81 38 ALA B O 1
ATOM 1060 N N . HIS B 1 39 ? -12.109 1.763 4.715 1 96.31 39 HIS B N 1
ATOM 1061 C CA . HIS B 1 39 ? -12.93 0.556 4.676 1 96.31 39 HIS B CA 1
ATOM 1062 C C . HIS B 1 39 ? -12.594 -0.295 3.455 1 96.31 39 HIS B C 1
ATOM 1064 O O . HIS B 1 39 ? -12.531 -1.523 3.547 1 96.31 39 HIS B O 1
ATOM 1070 N N . MET B 1 40 ? -12.422 0.373 2.365 1 97.06 40 MET B N 1
ATOM 1071 C CA . MET B 1 40 ? -12.055 -0.343 1.146 1 97.06 40 MET B CA 1
ATOM 1072 C C . MET B 1 40 ? -10.719 -1.051 1.313 1 97.06 40 MET B C 1
ATOM 1074 O O . MET B 1 40 ? -10.539 -2.172 0.835 1 97.06 40 MET B O 1
ATOM 1078 N N . ILE B 1 41 ? -9.766 -0.394 1.96 1 97.56 41 ILE B N 1
ATOM 1079 C CA . ILE B 1 41 ? -8.461 -0.99 2.229 1 97.56 41 ILE B CA 1
ATOM 1080 C C . ILE B 1 41 ? -8.633 -2.24 3.088 1 97.56 41 ILE B C 1
ATOM 1082 O O . ILE B 1 41 ? -8.07 -3.293 2.781 1 97.56 41 ILE B O 1
ATOM 1086 N N . VAL B 1 42 ? -9.453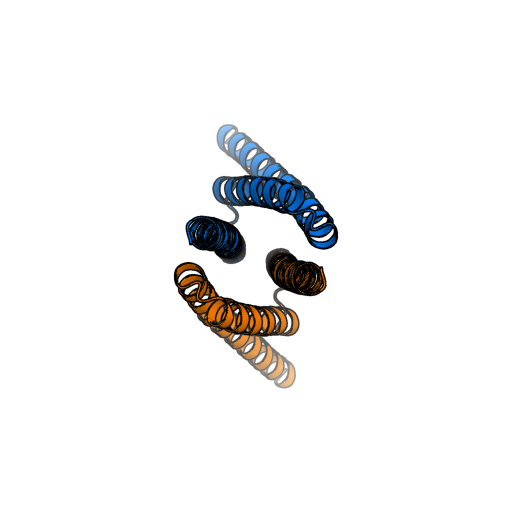 -2.166 4.117 1 98.31 42 VAL B N 1
ATOM 1087 C CA . VAL B 1 42 ? -9.727 -3.291 5.004 1 98.31 42 VAL B CA 1
ATOM 1088 C C . VAL B 1 42 ? -10.281 -4.465 4.199 1 98.31 42 VAL B C 1
ATOM 1090 O O . VAL B 1 42 ? -9.844 -5.602 4.363 1 98.31 42 VAL B O 1
ATOM 1093 N N . ASN B 1 43 ? -11.203 -4.195 3.354 1 98.19 43 ASN B N 1
ATOM 1094 C CA . ASN B 1 43 ? -11.812 -5.246 2.545 1 98.19 43 ASN B CA 1
ATOM 1095 C C . ASN B 1 43 ? -10.789 -5.91 1.624 1 98.19 43 ASN B C 1
ATOM 1097 O O . ASN B 1 43 ? -10.789 -7.133 1.472 1 98.19 43 ASN B O 1
ATOM 1101 N N . GLN B 1 44 ? -9.984 -5.102 1 1 97.69 44 GLN B N 1
ATOM 1102 C CA . GLN B 1 44 ? -8.945 -5.633 0.125 1 97.69 44 GLN B CA 1
ATOM 1103 C C . GLN B 1 44 ? -7.973 -6.516 0.902 1 97.69 44 GLN B C 1
ATOM 1105 O O . GLN B 1 44 ? -7.555 -7.566 0.414 1 97.69 44 GLN B O 1
ATOM 1110 N N . LEU B 1 45 ? -7.617 -6.113 2.086 1 97.44 45 LEU B N 1
ATOM 1111 C CA . LEU B 1 45 ? -6.68 -6.871 2.91 1 97.44 45 LEU B CA 1
ATOM 1112 C C . LEU B 1 45 ? -7.285 -8.203 3.332 1 97.44 45 LEU B C 1
ATOM 1114 O O . LEU B 1 45 ? -6.582 -9.219 3.381 1 97.44 45 LEU B O 1
ATOM 1118 N N . ARG B 1 46 ? -8.555 -8.203 3.609 1 97.31 46 ARG B N 1
ATOM 1119 C CA . ARG B 1 46 ? -9.227 -9.461 3.922 1 97.31 46 ARG B CA 1
ATOM 1120 C C . ARG B 1 46 ? -9.156 -10.43 2.746 1 97.31 46 ARG B C 1
ATOM 1122 O O . ARG B 1 46 ? -8.93 -11.625 2.932 1 97.31 46 ARG B O 1
ATOM 1129 N N . ARG B 1 47 ? -9.344 -9.898 1.575 1 96.19 47 ARG B N 1
ATOM 1130 C CA . ARG B 1 47 ? -9.266 -10.727 0.377 1 96.19 47 ARG B CA 1
ATOM 1131 C C . ARG B 1 47 ? -7.855 -11.273 0.181 1 96.19 47 ARG B C 1
ATOM 1133 O O . ARG B 1 47 ? -7.676 -12.43 -0.199 1 96.19 47 ARG B O 1
ATOM 1140 N N . LEU B 1 48 ? -6.867 -10.445 0.437 1 94.75 48 LEU B N 1
ATOM 1141 C CA . LEU B 1 48 ? -5.477 -10.867 0.299 1 94.75 48 LEU B CA 1
ATOM 1142 C C . LEU B 1 48 ? -5.148 -11.992 1.28 1 94.75 48 LEU B C 1
ATOM 1144 O O . LEU B 1 48 ? -4.445 -12.938 0.932 1 94.75 48 LEU B O 1
ATOM 1148 N N . ILE B 1 49 ? -5.656 -11.898 2.504 1 95.12 49 ILE B N 1
ATOM 1149 C CA . ILE B 1 49 ? -5.438 -12.938 3.504 1 95.12 49 ILE B CA 1
ATOM 1150 C C . ILE B 1 49 ? -6.059 -14.25 3.033 1 95.12 49 ILE B C 1
ATOM 1152 O O . ILE B 1 49 ? -5.426 -15.305 3.109 1 95.12 49 ILE B O 1
ATOM 1156 N N . THR B 1 50 ? -7.273 -14.156 2.525 1 93.88 50 THR B N 1
ATOM 1157 C CA . THR B 1 50 ? -7.965 -15.344 2.021 1 93.88 50 THR B CA 1
ATOM 1158 C C . THR B 1 50 ? -7.164 -15.992 0.897 1 93.88 50 THR B C 1
ATOM 1160 O O . THR B 1 50 ? -6.988 -17.219 0.882 1 93.88 50 THR B O 1
ATOM 1163 N N . GLU B 1 51 ? -6.66 -15.195 -0.044 1 88.56 51 GLU B N 1
ATOM 1164 C CA . GLU B 1 51 ? -5.883 -15.703 -1.171 1 88.56 51 GLU B CA 1
ATOM 1165 C C . GLU B 1 51 ? -4.566 -16.312 -0.701 1 88.56 51 GLU B C 1
ATOM 1167 O O . GLU B 1 51 ? -4.125 -17.344 -1.235 1 88.56 51 GLU B O 1
ATOM 1172 N N . SER B 1 52 ? -3.93 -15.719 0.211 1 87.25 52 SER B N 1
ATOM 1173 C CA . SER B 1 52 ? -2.654 -16.219 0.717 1 87.25 52 SER B CA 1
ATOM 1174 C C . SER B 1 52 ? -2.832 -17.531 1.468 1 87.25 52 SER B C 1
ATOM 1176 O O . SER B 1 52 ? -1.928 -18.359 1.483 1 87.25 52 SER B O 1
ATOM 1178 N N . GLU B 1 53 ? -3.936 -17.641 2.164 1 86.81 53 GLU B N 1
ATOM 1179 C CA . GLU B 1 53 ? -4.25 -18.906 2.838 1 86.81 53 GLU B CA 1
ATOM 1180 C C . GLU B 1 53 ? -4.465 -20.031 1.832 1 86.81 53 GLU B C 1
ATOM 1182 O O . GLU B 1 53 ? -4.008 -21.156 2.043 1 86.81 53 GLU B O 1
ATOM 1187 N N . LEU B 1 54 ? -5.094 -19.703 0.756 1 80.56 54 LEU B N 1
ATOM 1188 C CA . LEU B 1 54 ? -5.355 -20.688 -0.289 1 80.56 54 LEU B CA 1
ATOM 1189 C C . LEU B 1 54 ? -4.059 -21.156 -0.937 1 80.56 54 LEU B C 1
ATOM 1191 O O . LEU B 1 54 ? -3.926 -22.328 -1.303 1 80.56 54 LEU B O 1
ATOM 1195 N N . GLU B 1 55 ? -3.1 -20.25 -0.995 1 78.69 55 GLU B N 1
ATOM 1196 C CA . GLU B 1 55 ? -1.829 -20.547 -1.65 1 78.69 55 GLU B CA 1
ATOM 1197 C C . GLU B 1 55 ? -0.779 -21 -0.639 1 78.69 55 GLU B C 1
ATOM 1199 O O . GLU B 1 55 ? 0.345 -21.344 -1.015 1 78.69 55 GLU B O 1
ATOM 1204 N N . GLN B 1 56 ? -1.146 -21.062 0.63 1 79.75 56 GLN B N 1
ATOM 1205 C CA . GLN B 1 56 ? -0.254 -21.516 1.69 1 79.75 56 GLN B CA 1
ATOM 1206 C C . GLN B 1 56 ? 1.036 -20.703 1.716 1 79.75 56 GLN B C 1
ATOM 1208 O O . GLN B 1 56 ? 2.133 -21.266 1.697 1 79.75 56 GLN B O 1
ATOM 1213 N N . LEU B 1 57 ? 0.917 -19.438 1.705 1 82.12 57 LEU B N 1
ATOM 1214 C CA . LEU B 1 57 ? 2.031 -18.5 1.813 1 82.12 57 LEU B CA 1
ATOM 1215 C C . LEU B 1 57 ? 2.068 -17.859 3.195 1 82.12 57 LEU B C 1
ATOM 1217 O O . LEU B 1 57 ? 1.57 -16.75 3.381 1 82.12 57 LEU B O 1
ATOM 1221 N N . PRO B 1 58 ? 2.729 -18.453 4.184 1 80.31 58 PRO B N 1
ATOM 1222 C CA . PRO B 1 58 ? 2.631 -18.031 5.578 1 80.31 58 PRO B CA 1
ATOM 1223 C C . PRO B 1 58 ? 3.232 -16.641 5.816 1 80.31 58 PRO B C 1
ATOM 1225 O O . PRO B 1 58 ? 2.678 -15.852 6.578 1 80.31 58 PRO B O 1
ATOM 1228 N N . THR B 1 59 ? 4.336 -16.344 5.234 1 77.06 59 THR B N 1
ATOM 1229 C CA . THR B 1 59 ? 4.996 -15.062 5.461 1 77.06 59 THR B CA 1
ATOM 1230 C C . THR B 1 59 ? 4.109 -13.906 4.996 1 77.06 59 THR B C 1
ATOM 1232 O O . THR B 1 59 ? 3.961 -12.906 5.699 1 77.06 59 THR B O 1
ATOM 1235 N N . GLY B 1 60 ? 3.523 -14.094 3.906 1 83.75 60 GLY B N 1
ATOM 1236 C CA . GLY B 1 60 ? 2.582 -13.094 3.43 1 83.75 60 GLY B CA 1
ATOM 1237 C C . GLY B 1 60 ? 1.376 -12.93 4.336 1 83.75 60 GLY B C 1
ATOM 1238 O O . GLY B 1 60 ? 0.964 -11.805 4.633 1 83.75 60 GLY B O 1
ATOM 1239 N N . GLN B 1 61 ? 0.992 -13.961 4.91 1 89.62 61 GLN B N 1
ATOM 1240 C CA . GLN B 1 61 ? -0.222 -13.969 5.723 1 89.62 61 GLN B CA 1
ATOM 1241 C C . GLN B 1 61 ? -0.041 -13.148 6.996 1 89.62 61 GLN B C 1
ATOM 1243 O O . GLN B 1 61 ? -0.918 -12.367 7.367 1 89.62 61 GLN B O 1
ATOM 1248 N N . GLN B 1 62 ? 1.05 -13.336 7.59 1 93.94 62 GLN B N 1
ATOM 1249 C CA . GLN B 1 62 ? 1.321 -12.609 8.828 1 93.94 62 GLN B CA 1
ATOM 1250 C C . GLN B 1 62 ? 1.368 -1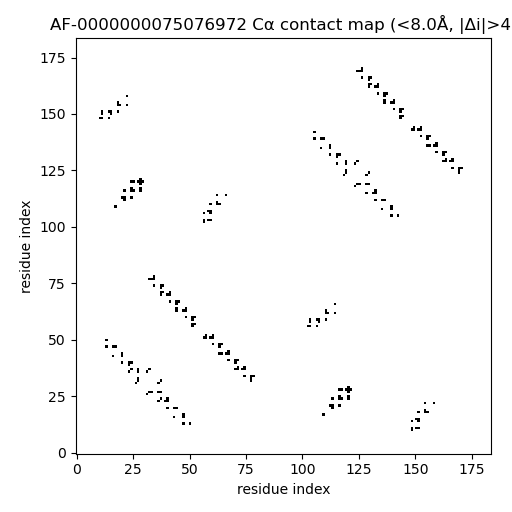1.102 8.578 1 93.94 62 GLN B C 1
ATOM 1252 O O . GLN B 1 62 ? 0.806 -10.32 9.352 1 93.94 62 GLN B O 1
ATOM 1257 N N . MET B 1 63 ? 2.012 -10.688 7.574 1 95.69 63 MET B N 1
ATOM 1258 C CA . MET B 1 63 ? 2.123 -9.273 7.254 1 95.69 63 MET B CA 1
ATOM 1259 C C . MET B 1 63 ? 0.762 -8.688 6.895 1 95.69 63 MET B C 1
ATOM 1261 O O . MET B 1 63 ? 0.416 -7.59 7.34 1 95.69 63 MET B O 1
ATOM 1265 N N . TYR B 1 64 ? -0.008 -9.398 6.156 1 96.44 64 TYR B N 1
ATOM 1266 C CA . TYR B 1 64 ? -1.338 -8.93 5.789 1 96.44 64 TYR B CA 1
ATOM 1267 C C . TYR B 1 64 ? -2.238 -8.82 7.016 1 96.44 64 TYR B C 1
ATOM 1269 O O . TYR B 1 64 ? -3.051 -7.902 7.121 1 96.44 64 TYR B O 1
ATOM 1277 N N . ARG B 1 65 ? -2.076 -9.734 7.938 1 96.88 65 ARG B N 1
ATOM 1278 C CA . ARG B 1 65 ? -2.865 -9.688 9.164 1 96.88 65 ARG B CA 1
ATOM 1279 C C . ARG B 1 65 ? -2.494 -8.469 10.008 1 96.88 65 ARG B C 1
ATOM 1281 O O . ARG B 1 65 ? -3.365 -7.828 10.594 1 96.88 65 ARG B O 1
ATOM 1288 N N . GLN B 1 66 ? -1.262 -8.203 10.039 1 96.94 66 GLN B N 1
ATOM 1289 C CA . GLN B 1 66 ? -0.807 -6.996 10.727 1 96.94 66 GLN B CA 1
ATOM 1290 C C . GLN B 1 66 ? -1.384 -5.742 10.062 1 96.94 66 GLN B C 1
ATOM 1292 O O . GLN B 1 66 ? -1.847 -4.832 10.758 1 96.94 66 GLN B O 1
ATOM 1297 N N . LEU B 1 67 ? -1.353 -5.711 8.844 1 97.81 67 LEU B N 1
ATOM 1298 C CA . LEU B 1 67 ? -1.905 -4.59 8.086 1 97.81 67 LEU B CA 1
ATOM 1299 C C . LEU B 1 67 ? -3.408 -4.469 8.32 1 97.81 67 LEU B C 1
ATOM 1301 O O . LEU B 1 67 ? -3.924 -3.365 8.516 1 97.81 67 LEU B O 1
ATOM 1305 N N . LEU B 1 68 ? -4.043 -5.613 8.289 1 98.12 68 LEU B N 1
ATOM 1306 C CA . LEU B 1 68 ? -5.484 -5.617 8.516 1 98.12 68 LEU B CA 1
ATOM 1307 C C . LEU B 1 68 ? -5.82 -5.023 9.883 1 98.12 68 LEU B C 1
ATOM 1309 O O . LEU B 1 68 ? -6.703 -4.168 9.992 1 98.12 68 LEU B O 1
ATOM 1313 N N . ASN B 1 69 ? -5.133 -5.449 10.859 1 98 69 ASN B N 1
ATOM 1314 C CA . ASN B 1 69 ? -5.355 -4.926 12.203 1 98 69 ASN B CA 1
ATOM 1315 C C . ASN B 1 69 ? -5.152 -3.416 12.258 1 98 69 ASN B C 1
ATOM 1317 O O . ASN B 1 69 ? -5.969 -2.697 12.836 1 98 69 ASN B O 1
ATOM 1321 N N . HIS B 1 70 ? -4.145 -2.971 11.711 1 97 70 HIS B N 1
ATOM 1322 C CA . HIS B 1 70 ? -3.848 -1.543 11.688 1 97 70 HIS B CA 1
ATOM 1323 C C . HIS B 1 70 ? -4.957 -0.76 10.992 1 97 70 HIS B C 1
ATOM 1325 O O . HIS B 1 70 ? -5.465 0.222 11.539 1 97 70 HIS B O 1
ATOM 1331 N N . TRP B 1 71 ? -5.301 -1.14 9.898 1 97.12 71 TRP B N 1
ATOM 1332 C CA . TRP B 1 71 ? -6.242 -0.37 9.102 1 97.12 71 TRP B CA 1
ATOM 1333 C C . TRP B 1 71 ? -7.648 -0.448 9.688 1 97.12 71 TRP B C 1
ATOM 1335 O O . TRP B 1 71 ? -8.445 0.48 9.531 1 97.12 71 TRP B O 1
ATOM 1345 N N . GLN B 1 72 ? -7.926 -1.568 10.336 1 97.62 72 GLN B N 1
ATOM 1346 C CA . GLN B 1 72 ? -9.18 -1.617 11.078 1 97.62 72 GLN B CA 1
ATOM 1347 C C . GLN B 1 72 ? -9.211 -0.548 12.172 1 97.62 72 GLN B C 1
ATOM 1349 O O . GLN B 1 72 ? -10.234 0.104 12.375 1 97.62 72 GLN B O 1
ATOM 1354 N N . GLN B 1 73 ? -8.125 -0.416 12.805 1 96.62 73 GLN B N 1
ATOM 1355 C CA . GLN B 1 73 ? -8.023 0.609 13.836 1 96.62 73 GLN B CA 1
ATOM 1356 C C . GLN B 1 73 ? -8.141 2.008 13.234 1 96.62 73 GLN B C 1
ATOM 1358 O O . GLN B 1 73 ? -8.836 2.869 13.789 1 96.62 73 GLN B O 1
ATOM 1363 N N . VAL B 1 74 ? -7.504 2.25 12.211 1 94.62 74 VAL B N 1
ATOM 1364 C CA . VAL B 1 74 ? -7.582 3.537 11.523 1 94.62 74 VAL B CA 1
ATOM 1365 C C . VAL B 1 74 ? -9.031 3.832 11.148 1 94.62 74 VAL B C 1
ATOM 1367 O O . VAL B 1 74 ? -9.523 4.941 11.375 1 94.62 74 VAL B O 1
ATOM 1370 N N . THR B 1 75 ? -9.664 2.848 10.523 1 95.56 75 THR B N 1
ATOM 1371 C CA . THR B 1 75 ? -11.047 3.008 10.102 1 95.56 75 THR B CA 1
ATOM 1372 C C . THR B 1 75 ? -11.938 3.373 11.289 1 95.56 75 THR B C 1
ATOM 1374 O O . THR B 1 75 ? -12.758 4.285 11.195 1 95.56 75 THR B O 1
ATOM 1377 N N . GLN B 1 76 ? -11.711 2.672 12.336 1 95.75 76 GLN B N 1
ATOM 1378 C CA . GLN B 1 76 ? -12.5 2.924 13.531 1 95.75 76 GLN B CA 1
ATOM 1379 C C . GLN B 1 76 ? -12.266 4.336 14.062 1 95.75 76 GLN B C 1
ATOM 1381 O O . GLN B 1 76 ? -13.219 5.027 14.438 1 95.75 76 GLN B O 1
ATOM 1386 N N . THR B 1 77 ? -11.031 4.695 14.125 1 93.94 77 THR B N 1
ATOM 1387 C CA . THR B 1 77 ? -10.672 6.023 14.609 1 93.94 77 THR B CA 1
ATOM 1388 C C . THR B 1 77 ? -11.336 7.105 13.758 1 93.94 77 THR B C 1
ATOM 1390 O O . THR B 1 77 ? -11.844 8.094 14.289 1 93.94 77 THR B O 1
ATOM 1393 N N . LEU B 1 78 ? -11.336 6.945 12.516 1 92.88 78 LEU B N 1
ATOM 1394 C CA . LEU B 1 78 ? -11.938 7.918 11.617 1 92.88 78 LEU B CA 1
ATOM 1395 C C . LEU B 1 78 ? -13.445 7.988 11.82 1 92.88 78 LEU B C 1
ATOM 1397 O O . LEU B 1 78 ? -14.031 9.07 11.773 1 92.88 78 LEU B O 1
ATOM 1401 N N . LEU B 1 79 ? -14.062 6.887 11.969 1 93.31 79 LEU B N 1
ATOM 1402 C CA . LEU B 1 79 ? -15.5 6.844 12.195 1 93.31 79 LEU B CA 1
ATOM 1403 C C . LEU B 1 79 ? -15.867 7.543 13.5 1 93.31 79 LEU B C 1
ATOM 1405 O O . LEU B 1 79 ? -16.844 8.289 13.555 1 93.31 79 LEU B O 1
ATOM 1409 N N . GLU B 1 80 ? -15.078 7.371 14.5 1 93.62 80 GLU B N 1
ATOM 1410 C CA . GLU B 1 80 ? -15.297 8.016 15.789 1 93.62 80 GLU B CA 1
ATOM 1411 C C . GLU B 1 80 ? -15.133 9.531 15.688 1 93.62 80 GLU B C 1
ATOM 1413 O O . GLU B 1 80 ? -15.914 10.289 16.25 1 93.62 80 GLU B O 1
ATOM 1418 N N . LYS B 1 81 ? -14.148 9.93 15 1 91.06 81 LYS B N 1
ATOM 1419 C CA . LYS B 1 81 ? -13.914 11.359 14.797 1 91.06 81 LYS B CA 1
ATOM 1420 C C . LYS B 1 81 ? -15.078 12 14.047 1 91.06 81 LYS B C 1
ATOM 1422 O O . LYS B 1 81 ? -15.508 13.102 14.383 1 91.06 81 LYS B O 1
ATOM 1427 N N . ARG B 1 82 ? -15.523 11.336 13.07 1 90.25 82 ARG B N 1
ATOM 1428 C CA . ARG B 1 82 ? -16.656 11.836 12.289 1 90.25 82 ARG B CA 1
ATOM 1429 C C . ARG B 1 82 ? -17.906 11.961 13.148 1 90.25 82 ARG B C 1
ATOM 1431 O O . ARG B 1 82 ? -18.656 12.938 13.031 1 90.25 82 ARG B O 1
ATOM 1438 N N . GLN B 1 83 ? -18.141 10.984 13.938 1 90.88 83 GLN B N 1
ATOM 1439 C CA . GLN B 1 83 ? -19.297 11.008 14.82 1 90.88 83 GLN B CA 1
ATOM 1440 C C . GLN B 1 83 ? -19.188 12.148 15.836 1 90.88 83 GLN B C 1
ATOM 1442 O O . GLN B 1 83 ? -20.188 12.82 16.125 1 90.88 83 GLN B O 1
ATOM 1447 N N . GLN B 1 84 ? -17.984 12.312 16.391 1 91.56 84 GLN B N 1
ATOM 1448 C CA . GLN B 1 84 ? -17.766 13.398 17.328 1 91.56 84 GLN B CA 1
ATOM 1449 C C . GLN B 1 84 ? -17.969 14.758 16.672 1 91.56 84 GLN B C 1
ATOM 1451 O O . GLN B 1 84 ? -18.547 15.664 17.281 1 91.56 84 GLN B O 1
ATOM 1456 N N . ASN B 1 85 ? -17.531 14.906 15.508 1 89.38 85 ASN B N 1
ATOM 1457 C CA . ASN B 1 85 ? -17.703 16.156 14.781 1 89.38 85 ASN B CA 1
ATOM 1458 C C . ASN B 1 85 ? -19.172 16.422 14.469 1 89.38 85 ASN B C 1
ATOM 1460 O O . ASN B 1 85 ? -19.641 17.562 14.547 1 89.38 85 ASN B O 1
ATOM 1464 N N . ARG B 1 86 ? -19.844 15.453 14.117 1 89.44 86 ARG B N 1
ATOM 1465 C CA . ARG B 1 86 ? -21.281 15.578 13.852 1 89.44 86 ARG B CA 1
ATOM 1466 C C . ARG B 1 86 ? -22.031 16.016 15.102 1 89.44 86 ARG B C 1
ATOM 1468 O O . ARG B 1 86 ? -22.906 16.875 15.039 1 89.44 86 ARG B O 1
ATOM 1475 N N . LYS B 1 87 ? -21.703 15.508 16.188 1 90.5 87 LYS B N 1
ATOM 1476 C CA . LYS B 1 87 ? -22.344 15.859 17.453 1 90.5 87 LYS B CA 1
ATOM 1477 C C . LYS B 1 87 ? -22.047 17.312 17.844 1 90.5 87 LYS B C 1
ATOM 1479 O O . LYS B 1 87 ? -22.938 18.031 18.312 1 90.5 87 LYS B O 1
ATOM 1484 N N . ARG B 1 88 ? -20.891 17.688 17.547 1 92.12 88 ARG B N 1
ATOM 1485 C CA . ARG B 1 88 ? -20.469 19.047 17.875 1 92.12 88 ARG B CA 1
ATOM 1486 C C . ARG B 1 88 ? -21.203 20.062 16.984 1 92.12 88 ARG B C 1
ATOM 1488 O O . ARG B 1 88 ? -21.594 21.125 17.469 1 92.12 88 ARG B O 1
ATOM 1495 N N . THR B 1 89 ? -21.297 19.688 15.82 1 91 89 THR B N 1
ATOM 1496 C CA . THR B 1 89 ? -21.969 20.594 14.891 1 91 89 THR B CA 1
ATOM 1497 C C . THR B 1 89 ? -23.469 20.672 15.203 1 91 89 THR B C 1
ATOM 1499 O O . THR B 1 89 ? -24.109 21.688 14.938 1 91 89 THR B O 1
ATOM 1502 N N . GLN B 1 90 ? -24.078 19.625 15.641 1 88.5 90 GLN B N 1
ATOM 1503 C CA . GLN B 1 90 ? -25.5 19.625 15.992 1 88.5 90 GLN B CA 1
ATOM 1504 C C . GLN B 1 90 ? -25.75 20.453 17.25 1 88.5 90 GLN B C 1
ATOM 1506 O O . GLN B 1 90 ? -26.812 21.047 17.422 1 88.5 90 GLN B O 1
ATOM 1511 N N . LEU B 1 91 ? -24.891 20.5 18.172 1 87.31 91 LEU B N 1
ATOM 1512 C CA . LEU B 1 91 ? -25.047 21.234 19.422 1 87.31 91 LEU B CA 1
ATOM 1513 C C . LEU B 1 91 ? -24.844 22.734 19.203 1 87.31 91 LEU B C 1
ATOM 1515 O O . LEU B 1 91 ? -25.297 23.547 20 1 87.31 91 LEU B O 1
ATOM 1519 N N . HIS B 1 92 ? -24.266 23.328 18.203 1 74.06 92 HIS B N 1
ATOM 1520 C CA . HIS B 1 92 ? -24.156 24.75 17.922 1 74.06 92 HIS B CA 1
ATOM 1521 C C . HIS B 1 92 ? -25.156 25.172 16.859 1 74.06 92 HIS B C 1
ATOM 1523 O O . HIS B 1 92 ? -25.344 24.469 15.859 1 74.06 92 HIS B O 1
#